Protein AF-A0A967THB2-F1 (afdb_monomer_lite)

Radius of gyration: 23.77 Å; chains: 1; bounding box: 68×30×59 Å

Secondary structure (DSSP, 8-state):
-------EEE---SS-EEEEESSPPPPP-SB-SS-B-GGG-PPPTTGGG-TT-SS----PPPPPPSSEEEEEE-HHHHHHHHHHHHHHT-SBTTBPPPEEE----TTS--

Structure (mmCIF, N/CA/C/O backbone):
data_AF-A0A967THB2-F1
#
_entry.id   AF-A0A967THB2-F1
#
loop_
_atom_site.group_PDB
_atom_site.id
_atom_site.type_symbol
_atom_site.label_atom_id
_atom_site.label_alt_id
_atom_site.label_comp_id
_atom_site.label_asym_id
_atom_site.label_entity_id
_atom_site.label_seq_id
_atom_site.pdbx_PDB_ins_code
_atom_site.Cartn_x
_atom_site.Cartn_y
_atom_site.Cartn_z
_atom_site.occupancy
_atom_site.B_iso_or_equiv
_atom_site.auth_seq_id
_atom_site.auth_comp_id
_atom_site.auth_asym_id
_atom_site.auth_atom_id
_atom_site.pdbx_PDB_model_num
ATOM 1 N N . MET A 1 1 ? -30.518 5.859 23.325 1.00 51.00 1 MET A N 1
ATOM 2 C CA . MET A 1 1 ? -29.527 6.366 22.355 1.00 51.00 1 MET A CA 1
ATOM 3 C C . MET A 1 1 ? -29.013 5.134 21.634 1.00 51.00 1 MET A C 1
ATOM 5 O O . MET A 1 1 ? -28.605 4.219 22.336 1.00 51.00 1 MET A O 1
ATOM 9 N N . MET A 1 2 ? -29.185 5.013 20.313 1.00 57.03 2 MET A N 1
ATOM 10 C CA . MET A 1 2 ? -28.593 3.877 19.594 1.00 57.03 2 MET A CA 1
ATOM 11 C C . MET A 1 2 ? -27.077 4.002 19.716 1.00 57.03 2 MET A C 1
ATOM 13 O O . MET A 1 2 ? -26.529 5.062 19.416 1.00 57.03 2 MET A O 1
ATOM 17 N N . ASP A 1 3 ? -26.443 2.964 20.246 1.00 73.44 3 ASP A N 1
ATOM 18 C CA . ASP A 1 3 ? -24.996 2.899 20.374 1.00 73.44 3 ASP A CA 1
ATOM 19 C C . ASP A 1 3 ? -24.444 2.603 18.977 1.00 73.44 3 ASP A C 1
ATOM 21 O O . ASP A 1 3 ? -24.664 1.521 18.444 1.00 73.44 3 ASP A O 1
ATOM 25 N N . PHE A 1 4 ? -23.870 3.613 18.327 1.00 75.38 4 PHE A N 1
ATOM 26 C CA . PHE A 1 4 ? -23.319 3.493 16.980 1.00 75.38 4 PHE A CA 1
ATOM 27 C C . PHE A 1 4 ? -21.802 3.369 17.091 1.00 75.38 4 PHE A C 1
ATOM 29 O O . PHE A 1 4 ? -21.141 4.273 17.612 1.00 75.38 4 PHE A O 1
ATOM 36 N N . GLN A 1 5 ? -21.250 2.257 16.608 1.00 82.69 5 GLN A N 1
ATOM 37 C CA . GLN A 1 5 ? -19.807 2.060 16.566 1.00 82.69 5 GLN A CA 1
ATOM 38 C C . GLN A 1 5 ? -19.229 2.812 15.363 1.00 82.69 5 GLN A C 1
ATOM 40 O O . GLN A 1 5 ? -19.504 2.485 14.208 1.00 82.69 5 GLN A O 1
ATOM 45 N N . TYR A 1 6 ? -18.423 3.838 15.629 1.00 88.88 6 TYR A N 1
ATOM 46 C CA . TYR A 1 6 ? -17.768 4.592 14.564 1.00 88.88 6 TYR A CA 1
ATOM 47 C C . TYR A 1 6 ? -16.663 3.756 13.899 1.00 88.88 6 TYR A C 1
ATOM 49 O O . TYR A 1 6 ? -15.911 3.074 14.601 1.00 88.88 6 TYR A O 1
ATOM 57 N N . PRO A 1 7 ? -16.529 3.815 12.562 1.00 93.69 7 PRO A N 1
ATOM 58 C CA . PRO A 1 7 ? -15.424 3.168 11.875 1.00 93.69 7 PRO A CA 1
ATOM 59 C C . PRO A 1 7 ? -14.104 3.891 12.164 1.00 93.69 7 PRO A C 1
ATOM 61 O O . PRO A 1 7 ? -14.065 5.112 12.323 1.00 93.69 7 PRO A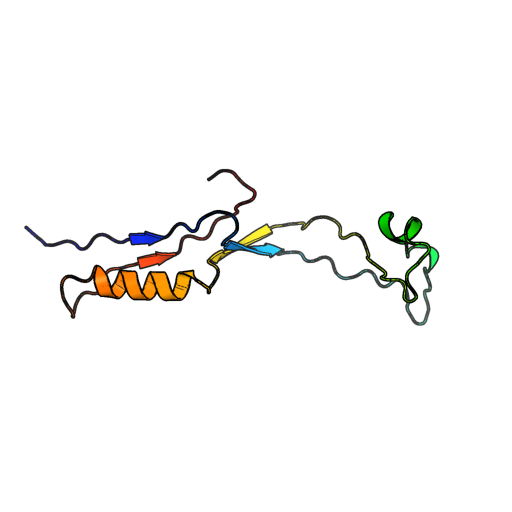 O 1
ATOM 64 N N . VAL A 1 8 ? -13.010 3.137 12.152 1.00 95.62 8 VAL A N 1
ATOM 65 C CA . VAL A 1 8 ? -11.644 3.656 12.247 1.00 95.62 8 VAL A CA 1
ATOM 66 C C . VAL A 1 8 ? -10.974 3.560 10.884 1.00 95.62 8 VAL A C 1
ATOM 68 O O . VAL A 1 8 ? -10.966 2.502 10.253 1.00 95.62 8 VAL A O 1
ATOM 71 N N . ILE A 1 9 ? -10.387 4.667 10.438 1.00 95.75 9 ILE A N 1
ATOM 72 C CA . ILE A 1 9 ? -9.575 4.728 9.222 1.00 95.75 9 ILE A CA 1
ATOM 73 C C . ILE A 1 9 ? -8.113 4.802 9.654 1.00 95.75 9 ILE A C 1
ATOM 75 O O . ILE A 1 9 ? -7.720 5.725 10.364 1.00 95.75 9 ILE A O 1
ATOM 79 N N . VAL A 1 10 ? -7.309 3.832 9.228 1.00 94.94 10 VAL A N 1
ATOM 80 C CA . VAL A 1 10 ? -5.868 3.804 9.492 1.00 94.94 10 VAL A CA 1
ATOM 81 C C . VAL A 1 10 ? -5.152 4.404 8.293 1.00 94.94 10 VAL A C 1
ATOM 83 O O . VAL A 1 10 ? -5.106 3.794 7.224 1.00 94.94 10 VAL A O 1
ATOM 86 N N . ILE A 1 11 ? -4.590 5.596 8.482 1.00 93.12 11 ILE A N 1
ATOM 87 C CA . ILE A 1 11 ? -3.735 6.257 7.496 1.00 93.12 11 ILE A CA 1
ATOM 88 C C . ILE A 1 11 ? -2.285 5.964 7.894 1.00 93.12 11 ILE A C 1
ATOM 90 O O . ILE A 1 11 ? -1.859 6.382 8.973 1.00 93.12 11 ILE A O 1
ATOM 94 N N . PRO A 1 12 ? -1.536 5.206 7.083 1.00 89.69 12 PRO A N 1
ATOM 95 C CA . PRO A 1 12 ? -0.176 4.833 7.419 1.00 89.69 12 PRO A CA 1
ATOM 96 C C . PRO A 1 12 ? 0.776 6.034 7.276 1.00 89.69 12 PRO A C 1
ATOM 98 O O . PRO A 1 12 ? 0.517 6.952 6.506 1.00 89.69 12 PRO A O 1
ATOM 101 N N . GLY A 1 13 ? 1.881 6.045 8.022 1.00 81.44 13 GLY A N 1
ATOM 102 C CA . GLY A 1 13 ? 2.872 7.126 7.950 1.00 81.44 13 GLY A CA 1
ATOM 103 C C . GLY A 1 13 ? 3.916 6.913 6.846 1.00 81.44 13 GLY A C 1
ATOM 104 O O . GLY A 1 13 ? 4.297 5.779 6.559 1.00 81.44 13 GLY A O 1
ATOM 105 N N . ILE A 1 14 ? 4.449 8.009 6.293 1.00 79.88 14 ILE A N 1
ATOM 106 C CA . ILE A 1 14 ? 5.595 8.031 5.360 1.00 79.88 14 ILE A CA 1
ATOM 107 C C . ILE A 1 14 ? 5.295 7.295 4.036 1.00 79.88 14 ILE A C 1
ATOM 109 O O . ILE A 1 14 ? 4.487 7.770 3.246 1.00 79.88 14 ILE A O 1
ATOM 113 N N . THR A 1 15 ? 5.959 6.166 3.775 1.00 88.69 15 THR A N 1
ATOM 114 C CA . THR A 1 15 ? 6.027 5.433 2.497 1.00 88.69 15 THR A CA 1
ATOM 115 C C . THR A 1 15 ? 5.429 4.039 2.645 1.00 88.69 15 THR A C 1
ATOM 117 O O . THR A 1 15 ? 5.980 3.040 2.195 1.00 88.69 15 THR A O 1
ATOM 120 N N . ALA A 1 16 ? 4.294 3.952 3.328 1.00 90.69 16 ALA A N 1
ATOM 121 C CA . ALA A 1 16 ? 3.710 2.684 3.754 1.00 90.69 16 ALA A CA 1
ATOM 122 C C . ALA A 1 16 ? 2.530 2.214 2.885 1.00 90.69 16 ALA A C 1
ATOM 124 O O . ALA A 1 16 ? 1.708 1.402 3.312 1.00 90.69 16 ALA A O 1
ATOM 125 N N . SER A 1 17 ? 2.460 2.709 1.649 1.00 92.94 17 SER A N 1
ATOM 126 C CA . SER A 1 17 ? 1.558 2.203 0.615 1.00 92.94 17 SER A CA 1
ATOM 127 C C . SER A 1 17 ? 2.365 1.675 -0.567 1.00 92.94 17 SER A C 1
ATOM 129 O O . SER A 1 17 ? 3.311 2.317 -1.030 1.00 92.94 17 SER A O 1
ATOM 131 N N . VAL A 1 18 ? 1.974 0.504 -1.067 1.00 92.00 18 VAL A N 1
ATOM 132 C CA . VAL A 1 18 ? 2.458 -0.061 -2.324 1.00 92.00 18 VAL A CA 1
ATOM 133 C C . VAL A 1 18 ? 1.931 0.797 -3.465 1.00 92.00 18 VAL A C 1
ATOM 135 O O . VAL A 1 18 ? 0.725 1.035 -3.578 1.00 92.00 18 VAL A O 1
ATOM 138 N N . LEU A 1 19 ? 2.852 1.233 -4.317 1.00 90.69 19 LEU A N 1
ATOM 139 C CA . LEU A 1 19 ? 2.555 1.920 -5.561 1.00 90.69 19 LEU A CA 1
ATOM 140 C C . LEU A 1 19 ? 2.850 0.972 -6.721 1.00 90.69 19 LEU A C 1
ATOM 142 O O . LEU A 1 19 ? 3.931 0.387 -6.793 1.00 90.69 19 LEU A O 1
ATOM 146 N N . ARG A 1 20 ? 1.880 0.808 -7.615 1.00 89.25 20 ARG A N 1
ATOM 147 C CA . ARG A 1 20 ? 1.974 -0.049 -8.795 1.00 89.25 20 ARG A CA 1
ATOM 148 C C . ARG A 1 20 ? 2.087 0.810 -10.043 1.00 89.25 20 ARG A C 1
ATOM 150 O O . ARG A 1 20 ? 1.252 1.682 -10.269 1.00 89.25 20 ARG A O 1
ATOM 157 N N . ASP A 1 21 ? 3.088 0.523 -10.862 1.00 85.94 21 ASP A N 1
ATOM 158 C CA . ASP A 1 21 ? 3.164 1.030 -12.230 1.00 85.94 21 ASP A CA 1
ATOM 159 C C . ASP A 1 21 ? 2.211 0.207 -13.112 1.00 85.94 21 ASP A C 1
ATOM 161 O O . ASP A 1 21 ? 2.351 -1.012 -13.203 1.00 85.94 21 ASP A O 1
ATOM 165 N N . GLU A 1 22 ? 1.189 0.839 -13.691 1.00 83.00 22 GLU A N 1
ATOM 166 C CA . GLU A 1 22 ? 0.217 0.165 -14.569 1.00 83.00 22 GLU A CA 1
ATOM 167 C C . GLU A 1 22 ? 0.760 -0.088 -15.975 1.00 83.00 22 GLU A C 1
ATOM 169 O O . GLU A 1 22 ? 0.211 -0.927 -16.687 1.00 83.00 22 GLU A O 1
ATOM 174 N N . TYR A 1 23 ? 1.823 0.613 -16.365 1.00 75.75 23 TYR A N 1
ATOM 175 C CA . TYR A 1 23 ? 2.464 0.455 -17.664 1.00 75.75 23 TYR A CA 1
ATOM 176 C C . TYR A 1 23 ? 3.961 0.236 -17.462 1.00 75.75 23 TYR A C 1
ATOM 178 O O . TYR A 1 23 ? 4.755 1.116 -17.803 1.00 75.75 23 TYR A O 1
ATOM 186 N N . PRO A 1 24 ? 4.361 -0.915 -16.887 1.00 67.81 24 PRO A N 1
ATOM 187 C CA . PRO A 1 24 ? 5.769 -1.260 -16.861 1.00 67.81 24 PRO A CA 1
ATOM 188 C C . PRO A 1 24 ? 6.258 -1.316 -18.318 1.00 67.81 24 PRO A C 1
ATOM 190 O O . PRO A 1 24 ? 5.635 -2.009 -19.126 1.00 67.81 24 PRO A O 1
ATOM 193 N N . PRO A 1 25 ? 7.314 -0.572 -18.688 1.00 65.81 25 PRO A N 1
ATOM 194 C CA . PRO A 1 25 ? 7.866 -0.682 -20.027 1.00 65.81 25 PRO A CA 1
ATOM 195 C C . PRO A 1 25 ? 8.379 -2.107 -20.229 1.00 65.81 25 PRO A C 1
ATOM 197 O O . PRO A 1 25 ? 9.036 -2.667 -19.344 1.00 65.81 25 PRO A O 1
ATOM 200 N N . ASP A 1 26 ? 8.082 -2.690 -21.389 1.00 67.75 26 ASP A N 1
ATOM 201 C CA . ASP A 1 26 ? 8.732 -3.931 -21.785 1.00 67.75 26 ASP A CA 1
ATOM 202 C C . ASP A 1 26 ? 10.241 -3.672 -21.876 1.00 67.75 26 ASP A C 1
ATOM 204 O O . ASP A 1 26 ? 10.654 -2.644 -22.425 1.00 67.75 26 ASP A O 1
ATOM 208 N N . PRO A 1 27 ? 11.086 -4.568 -21.342 1.00 68.56 27 PRO A N 1
ATOM 209 C CA . PRO A 1 27 ? 12.520 -4.425 -21.507 1.00 68.56 27 PRO A CA 1
ATOM 210 C C . PRO A 1 27 ? 12.850 -4.437 -23.001 1.00 68.56 27 PRO A C 1
ATOM 212 O O . PRO A 1 27 ? 12.508 -5.382 -23.717 1.00 68.56 27 PRO A O 1
ATOM 215 N N . GLU A 1 28 ? 13.521 -3.391 -23.478 1.00 67.81 28 GLU A N 1
ATOM 216 C CA . GLU A 1 28 ? 13.967 -3.338 -24.864 1.00 67.81 28 GLU A CA 1
ATOM 217 C C . GLU A 1 28 ? 15.095 -4.359 -25.088 1.00 67.81 28 GLU A C 1
ATOM 219 O O . GLU A 1 28 ? 16.133 -4.299 -24.421 1.00 67.81 28 GLU A O 1
ATOM 224 N N . PRO A 1 29 ? 14.932 -5.321 -26.011 1.00 70.00 29 PRO A N 1
ATOM 225 C CA . PRO A 1 29 ? 15.959 -6.318 -26.260 1.00 70.00 29 PRO A CA 1
ATOM 226 C C . PRO A 1 29 ? 17.089 -5.710 -27.086 1.00 70.00 29 PRO A C 1
ATOM 228 O O . PRO A 1 29 ? 16.928 -5.447 -28.271 1.00 70.00 29 PRO A O 1
ATOM 231 N N . VAL A 1 30 ? 18.257 -5.567 -26.467 1.00 71.12 30 VAL A N 1
ATOM 232 C CA . VAL A 1 30 ? 19.503 -5.133 -27.127 1.00 71.12 30 VAL A CA 1
ATOM 233 C C . VAL A 1 30 ? 20.203 -6.263 -27.895 1.00 71.12 30 VAL A C 1
ATOM 235 O O . VAL A 1 30 ? 21.173 -6.041 -28.618 1.00 71.12 30 VAL A O 1
ATOM 238 N N . TRP A 1 31 ? 19.718 -7.499 -27.741 1.00 76.88 31 TRP A N 1
ATOM 239 C CA . TRP A 1 31 ? 20.240 -8.675 -28.425 1.00 76.88 31 TRP A CA 1
ATOM 240 C C . TRP A 1 31 ? 19.118 -9.612 -28.873 1.00 76.88 31 TRP A C 1
ATOM 242 O O . TRP A 1 31 ? 18.269 -10.025 -28.080 1.00 76.88 31 TRP A O 1
ATOM 252 N N . ARG A 1 32 ? 19.152 -9.985 -30.153 1.00 80.56 32 ARG A N 1
ATOM 253 C CA . ARG A 1 32 ? 18.318 -11.003 -30.798 1.00 80.56 32 ARG A CA 1
ATOM 254 C C . ARG A 1 32 ? 19.174 -11.798 -31.787 1.00 80.56 32 ARG A C 1
ATOM 256 O O . ARG A 1 32 ? 20.293 -11.421 -32.121 1.00 80.56 32 ARG A O 1
ATOM 263 N N . THR A 1 33 ? 18.642 -12.900 -32.316 1.00 81.81 33 THR A N 1
ATOM 264 C CA . THR A 1 33 ? 19.355 -13.727 -33.311 1.00 81.81 33 THR A CA 1
ATOM 265 C C . THR A 1 33 ? 19.789 -12.934 -34.553 1.00 81.81 33 THR A C 1
ATOM 267 O O . THR A 1 33 ? 20.822 -13.249 -35.139 1.00 81.81 33 THR A O 1
ATOM 270 N N . VAL A 1 34 ? 19.024 -11.906 -34.934 1.00 82.38 34 VAL A N 1
ATOM 271 C CA . VAL A 1 34 ? 19.237 -11.080 -36.138 1.00 82.38 34 VAL A CA 1
ATOM 272 C C . VAL A 1 34 ? 19.664 -9.636 -35.856 1.00 82.38 34 VAL A C 1
ATOM 274 O O . VAL A 1 34 ? 20.174 -8.990 -36.763 1.00 82.38 34 VAL A O 1
ATOM 277 N N . GLU A 1 35 ? 19.510 -9.139 -34.627 1.00 76.56 35 GLU A N 1
ATOM 278 C CA . GLU A 1 35 ? 19.775 -7.739 -34.254 1.00 76.56 35 GLU A CA 1
ATOM 279 C C . GLU A 1 35 ? 20.681 -7.691 -33.024 1.00 76.56 35 GLU A C 1
ATOM 281 O O . GLU A 1 35 ? 20.497 -8.454 -32.071 1.00 76.56 35 GLU A O 1
ATOM 286 N N . LYS A 1 36 ? 21.700 -6.833 -33.065 1.00 81.06 36 LYS A N 1
ATOM 287 C CA . LYS A 1 36 ? 22.742 -6.742 -32.040 1.00 81.06 36 LYS A CA 1
ATOM 288 C C . LYS A 1 36 ? 23.115 -5.279 -31.831 1.00 81.06 36 LYS A C 1
ATOM 290 O O . LYS A 1 36 ? 24.105 -4.814 -32.387 1.00 81.06 36 LYS A O 1
ATOM 295 N N . ASP A 1 37 ? 22.341 -4.592 -31.005 1.00 74.56 37 ASP A N 1
ATOM 296 C CA . ASP A 1 37 ? 22.477 -3.153 -30.767 1.00 74.56 37 ASP A CA 1
ATOM 297 C C . ASP A 1 37 ? 23.284 -2.901 -29.486 1.00 74.56 37 ASP A C 1
ATOM 299 O O . ASP A 1 37 ? 22.828 -2.252 -28.542 1.00 74.56 37 ASP A O 1
ATOM 303 N N . TYR A 1 38 ? 24.489 -3.475 -29.417 1.00 71.06 38 TYR A N 1
ATOM 304 C CA . TYR A 1 38 ? 25.318 -3.435 -28.207 1.00 71.06 38 TYR A CA 1
ATOM 305 C C . TYR A 1 38 ? 25.734 -2.015 -27.814 1.00 71.06 38 TYR A C 1
ATOM 307 O O . TYR A 1 38 ? 25.912 -1.751 -26.629 1.00 71.06 38 TYR A O 1
ATOM 315 N N . GLU A 1 39 ? 25.837 -1.090 -28.773 1.00 64.31 39 GLU A N 1
ATOM 316 C CA . GLU A 1 39 ? 26.105 0.326 -28.492 1.00 64.31 39 GLU A CA 1
ATOM 317 C C . GLU A 1 39 ? 25.033 1.003 -27.623 1.00 64.31 39 GLU A C 1
ATOM 319 O O . GLU A 1 39 ? 25.298 2.048 -27.034 1.00 64.31 39 GLU A O 1
ATOM 324 N N . ARG A 1 40 ? 23.830 0.418 -27.512 1.00 64.81 40 ARG A N 1
ATOM 325 C CA . ARG A 1 40 ? 22.744 0.930 -26.662 1.00 64.81 40 ARG A CA 1
ATOM 326 C C . ARG A 1 40 ? 22.904 0.557 -25.191 1.00 64.81 40 ARG A C 1
ATOM 328 O O . ARG A 1 40 ? 22.154 1.053 -24.353 1.00 64.81 40 ARG A O 1
ATOM 335 N N . ILE A 1 41 ? 23.857 -0.313 -24.867 1.00 64.81 41 ILE A N 1
ATOM 336 C CA . ILE A 1 41 ? 24.226 -0.631 -23.490 1.00 64.81 41 ILE A CA 1
ATOM 337 C C . ILE A 1 41 ? 25.088 0.532 -22.978 1.00 64.81 41 ILE A C 1
ATOM 339 O O . ILE A 1 41 ? 26.312 0.499 -23.062 1.00 64.81 41 ILE A O 1
ATOM 343 N N . ALA A 1 42 ? 24.444 1.593 -22.494 1.00 55.06 42 ALA A N 1
ATOM 344 C CA . ALA A 1 42 ? 25.126 2.633 -21.735 1.00 55.06 42 ALA A CA 1
ATOM 345 C C . ALA A 1 42 ? 25.319 2.142 -20.293 1.00 55.06 42 ALA A C 1
ATOM 347 O O . ALA A 1 42 ? 24.355 1.729 -19.648 1.00 55.06 42 ALA A O 1
ATOM 348 N N . LEU A 1 43 ? 26.564 2.159 -19.813 1.00 52.81 43 LEU A N 1
ATOM 349 C CA . LEU A 1 43 ? 26.891 1.906 -18.408 1.00 52.81 43 LEU A CA 1
ATOM 350 C C . LEU A 1 43 ? 26.398 3.090 -17.562 1.00 52.81 43 LEU A C 1
ATOM 352 O O . LEU A 1 43 ? 26.476 4.239 -18.009 1.00 52.81 43 LEU A O 1
ATOM 356 N N . HIS A 1 44 ? 25.889 2.827 -16.357 1.00 48.50 44 HIS A N 1
ATOM 357 C CA . HIS A 1 44 ? 25.472 3.883 -15.431 1.00 48.50 44 HIS A CA 1
ATOM 358 C C . HIS A 1 44 ? 26.672 4.801 -15.115 1.00 48.50 44 HIS A C 1
ATOM 360 O O . HIS A 1 44 ? 27.781 4.295 -14.948 1.00 48.50 44 HIS A O 1
ATOM 366 N N . PRO A 1 45 ? 26.515 6.131 -14.989 1.00 54.41 45 PRO A N 1
ATOM 367 C CA . PRO A 1 45 ? 27.640 7.044 -14.737 1.00 54.41 45 PRO A CA 1
ATOM 368 C C . PRO A 1 45 ? 28.430 6.739 -13.450 1.00 54.41 45 PRO A C 1
ATOM 370 O O . PRO A 1 45 ? 29.611 7.074 -13.362 1.00 54.41 45 PRO A O 1
ATOM 373 N N . ASP A 1 46 ? 27.821 6.053 -12.481 1.00 53.75 46 ASP A N 1
ATOM 374 C CA . ASP A 1 46 ? 28.515 5.562 -11.279 1.00 53.75 46 ASP A CA 1
ATOM 375 C C . ASP A 1 46 ? 29.494 4.406 -11.581 1.00 53.75 46 ASP A C 1
ATOM 377 O O . ASP A 1 46 ? 30.498 4.259 -10.892 1.00 53.75 46 ASP A O 1
ATOM 381 N N . GLU A 1 47 ? 29.270 3.631 -12.647 1.00 51.78 47 GLU A N 1
ATOM 382 C CA . GLU A 1 47 ? 30.155 2.538 -13.091 1.00 51.78 47 GLU A CA 1
ATOM 383 C C . GLU A 1 47 ? 31.409 3.055 -13.808 1.00 51.78 47 GLU A C 1
ATOM 385 O O . GLU A 1 47 ? 32.418 2.358 -13.869 1.00 51.78 47 GLU A O 1
ATOM 390 N N . ALA A 1 48 ? 31.379 4.288 -14.324 1.00 51.47 48 ALA A N 1
ATOM 391 C CA . ALA A 1 48 ? 32.539 4.919 -14.955 1.00 51.47 48 ALA A CA 1
ATOM 392 C C . ALA A 1 48 ? 33.607 5.378 -13.941 1.00 51.47 48 ALA A C 1
ATOM 394 O O . ALA A 1 48 ? 34.704 5.749 -14.352 1.00 51.47 48 ALA A O 1
ATOM 395 N N . ASN A 1 49 ? 33.293 5.363 -12.637 1.00 49.81 49 ASN A N 1
ATOM 396 C CA . ASN A 1 49 ? 34.161 5.859 -11.563 1.00 49.81 49 ASN A CA 1
ATOM 397 C C . ASN A 1 49 ? 34.628 4.767 -10.575 1.00 49.81 49 ASN A C 1
ATOM 399 O O . ASN A 1 49 ? 35.371 5.076 -9.644 1.00 49.81 49 ASN A O 1
ATOM 403 N N . GLU A 1 50 ? 34.217 3.505 -10.745 1.00 50.31 50 GLU A N 1
ATOM 404 C CA . GLU A 1 50 ? 34.611 2.388 -9.871 1.00 50.31 50 GLU A CA 1
ATOM 405 C C . GLU A 1 50 ? 35.757 1.573 -10.508 1.00 50.31 50 GLU A C 1
ATOM 407 O O . GLU A 1 50 ? 35.547 0.494 -11.053 1.00 50.31 50 GLU A O 1
ATOM 412 N N . GLU A 1 51 ? 36.996 2.075 -10.434 1.00 51.72 51 GLU A N 1
ATOM 413 C CA . GLU A 1 51 ? 38.196 1.378 -10.950 1.00 51.72 51 GLU A CA 1
ATOM 414 C C . GLU A 1 51 ? 38.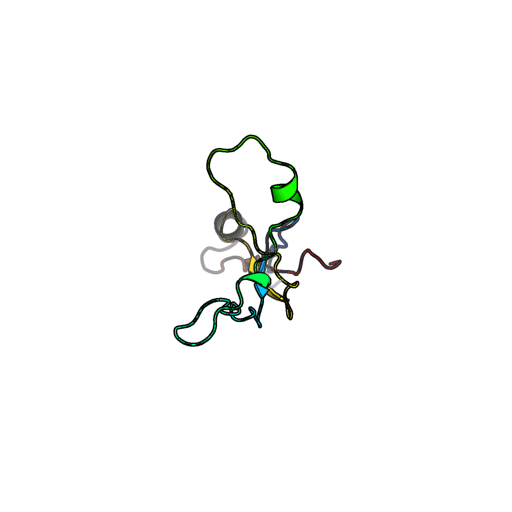610 0.117 -10.144 1.00 51.72 51 GLU A C 1
ATOM 416 O O . GLU A 1 51 ? 39.582 -0.540 -10.507 1.00 51.72 51 GLU A O 1
ATOM 421 N N . GLU A 1 52 ? 37.903 -0.271 -9.072 1.00 53.41 52 GLU A N 1
ATOM 422 C CA . GLU A 1 52 ? 38.425 -1.246 -8.085 1.00 53.41 52 GLU A CA 1
ATOM 423 C C . GLU A 1 52 ? 37.531 -2.454 -7.729 1.00 53.41 52 GLU A C 1
ATOM 425 O O . GLU A 1 52 ? 37.849 -3.183 -6.791 1.00 53.41 52 GLU A O 1
ATOM 430 N N . SER A 1 53 ? 36.446 -2.746 -8.456 1.00 47.09 53 SER A N 1
ATOM 431 C CA . SER A 1 53 ? 35.621 -3.943 -8.174 1.00 47.09 53 SER A CA 1
ATOM 432 C C . SER A 1 53 ? 35.741 -5.025 -9.258 1.00 47.09 53 SER A C 1
ATOM 434 O O . SER A 1 53 ? 35.486 -4.767 -10.429 1.00 47.09 53 SER A O 1
ATOM 436 N N . GLU A 1 54 ? 36.092 -6.258 -8.862 1.00 51.69 54 GLU A N 1
ATOM 437 C CA . GLU A 1 54 ? 36.370 -7.413 -9.747 1.00 51.69 54 GLU A CA 1
ATOM 438 C C . GLU A 1 54 ? 35.157 -7.942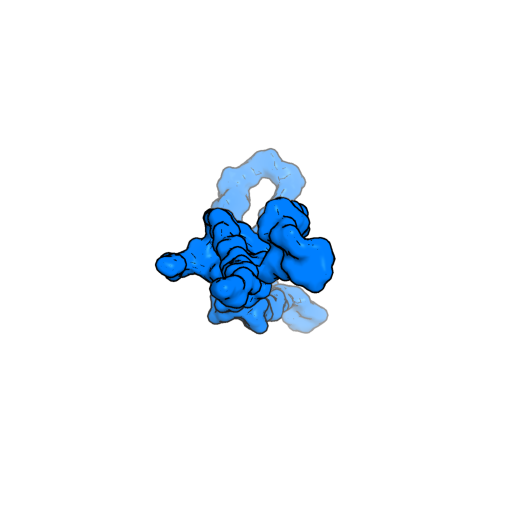 -10.550 1.00 51.69 54 GLU A C 1
ATOM 440 O O . GLU A 1 54 ? 35.331 -8.801 -11.413 1.00 51.69 54 GLU A O 1
ATOM 445 N N . GLU A 1 55 ? 33.944 -7.412 -10.349 1.00 47.25 55 GLU A N 1
ATOM 446 C CA . GLU A 1 55 ? 32.777 -7.726 -11.186 1.00 47.25 55 GLU A CA 1
ATOM 447 C C . GLU A 1 55 ? 31.946 -6.460 -11.498 1.00 47.25 55 GLU A C 1
ATOM 449 O O . GLU A 1 55 ? 31.439 -5.821 -10.569 1.00 47.25 55 GLU A O 1
ATOM 454 N N . PRO A 1 56 ? 31.756 -6.088 -12.783 1.00 45.31 56 PRO A N 1
ATOM 455 C CA . PRO A 1 56 ? 30.997 -4.900 -13.164 1.00 45.31 56 PRO A CA 1
ATOM 456 C C . PRO A 1 56 ? 29.505 -5.094 -12.870 1.00 45.31 56 PRO A C 1
ATOM 458 O O . PRO A 1 56 ? 28.839 -5.975 -13.423 1.00 45.31 56 PRO A O 1
ATOM 461 N N . ARG A 1 57 ? 28.954 -4.249 -11.996 1.00 47.25 57 ARG A N 1
ATOM 462 C CA . ARG A 1 57 ? 27.524 -4.231 -11.668 1.00 47.25 57 ARG A CA 1
ATOM 463 C C . ARG A 1 57 ? 26.763 -3.390 -12.685 1.00 47.25 57 ARG A C 1
ATOM 465 O O . ARG A 1 57 ? 26.453 -2.250 -12.389 1.00 47.25 57 ARG A O 1
ATOM 472 N N . VAL A 1 58 ? 26.429 -3.976 -13.832 1.00 49.94 58 VAL A N 1
ATOM 473 C CA . VAL A 1 58 ? 25.656 -3.312 -14.896 1.00 49.94 58 VAL A CA 1
ATOM 474 C C . VAL A 1 58 ? 24.270 -2.884 -14.389 1.00 49.94 58 VAL A C 1
ATOM 476 O O . VAL A 1 58 ? 23.442 -3.723 -14.020 1.00 49.94 58 VAL A O 1
ATOM 479 N N . ARG A 1 59 ? 23.997 -1.580 -14.385 1.00 49.41 59 ARG A N 1
ATOM 480 C CA . ARG A 1 59 ? 22.729 -0.950 -14.005 1.00 49.41 59 ARG A CA 1
ATOM 481 C C . ARG A 1 59 ? 22.191 -0.135 -15.176 1.00 49.41 59 ARG A C 1
ATOM 483 O O . ARG A 1 59 ? 22.779 0.844 -15.610 1.00 49.41 59 ARG A O 1
ATOM 490 N N . TYR A 1 60 ? 21.021 -0.525 -15.663 1.00 51.12 60 TYR A N 1
ATOM 491 C CA . TYR A 1 60 ? 20.303 0.195 -16.711 1.00 51.12 60 TYR A CA 1
ATOM 492 C C . TYR A 1 60 ? 19.390 1.258 -16.078 1.00 51.12 60 TYR A C 1
ATOM 494 O O . TYR A 1 60 ? 18.608 0.932 -15.180 1.00 51.12 60 TYR A O 1
ATOM 502 N N . GLU A 1 61 ? 19.462 2.515 -16.531 1.00 49.81 61 GLU A N 1
ATOM 503 C CA . GLU A 1 61 ? 18.561 3.578 -16.062 1.00 49.81 61 GLU A CA 1
ATOM 504 C C . GLU A 1 61 ? 17.146 3.376 -16.623 1.00 49.81 61 GLU A C 1
ATOM 506 O O . GLU A 1 61 ? 16.913 3.331 -17.832 1.00 49.81 61 GLU A O 1
ATOM 511 N N . ARG A 1 62 ? 16.176 3.227 -15.719 1.00 55.69 62 ARG A N 1
ATOM 512 C CA . ARG A 1 62 ? 14.758 3.056 -16.043 1.00 55.69 62 ARG A CA 1
ATOM 513 C C . ARG A 1 62 ? 14.117 4.426 -16.282 1.00 55.69 62 ARG A C 1
ATOM 515 O O . ARG A 1 62 ? 14.163 5.275 -15.398 1.00 55.69 62 ARG A O 1
ATOM 522 N N . ALA A 1 63 ? 13.451 4.609 -17.425 1.00 59.09 63 ALA A N 1
ATOM 523 C CA . ALA A 1 63 ? 12.534 5.730 -17.631 1.00 59.09 63 ALA A CA 1
ATOM 524 C C . ALA A 1 63 ? 11.421 5.679 -16.567 1.00 59.09 63 ALA A C 1
ATOM 526 O O . ALA A 1 63 ? 10.866 4.610 -16.303 1.00 59.09 63 ALA A O 1
ATOM 527 N N . GLU A 1 64 ? 11.151 6.808 -15.915 1.00 57.97 64 GLU A N 1
ATOM 528 C CA . GLU A 1 64 ? 10.203 6.926 -14.801 1.00 57.97 64 GLU A CA 1
ATOM 529 C C . GLU A 1 64 ? 8.851 6.230 -15.078 1.00 57.97 64 GLU A C 1
ATOM 531 O O . GLU A 1 64 ? 8.409 6.162 -16.227 1.00 57.97 64 GLU A O 1
ATOM 536 N N . PRO A 1 65 ? 8.168 5.701 -14.043 1.00 64.38 65 PRO A N 1
ATOM 537 C CA . PRO A 1 65 ? 6.926 4.952 -14.226 1.00 64.38 65 PRO A CA 1
ATOM 538 C C . PRO A 1 65 ? 5.851 5.793 -14.930 1.00 64.38 65 PRO A C 1
ATOM 540 O O . PRO A 1 65 ? 5.494 6.877 -14.463 1.00 64.38 65 PRO A O 1
ATOM 543 N N . ALA A 1 66 ? 5.296 5.270 -16.027 1.00 69.06 66 ALA A N 1
ATOM 544 C CA . ALA A 1 66 ? 4.394 6.017 -16.906 1.00 69.06 66 ALA A CA 1
ATOM 545 C C . ALA A 1 66 ? 3.018 6.288 -16.272 1.00 69.06 66 ALA A C 1
ATOM 547 O O . ALA A 1 66 ? 2.402 7.324 -16.532 1.00 69.06 66 ALA A O 1
ATOM 548 N N . ARG A 1 67 ? 2.519 5.380 -15.419 1.00 82.56 67 ARG A N 1
ATOM 549 C CA . ARG A 1 67 ? 1.305 5.621 -14.627 1.00 82.56 67 ARG A CA 1
ATOM 550 C C . ARG A 1 67 ? 1.344 4.866 -13.317 1.00 82.56 67 ARG A C 1
ATOM 552 O O . ARG A 1 67 ? 1.181 3.652 -13.277 1.00 82.56 67 ARG A O 1
ATOM 559 N N . VAL A 1 68 ? 1.434 5.611 -12.227 1.00 86.44 68 VAL A N 1
ATOM 560 C CA . VAL A 1 68 ? 1.434 5.034 -10.887 1.00 86.44 68 VAL A CA 1
ATOM 561 C C . VAL A 1 68 ? 0.035 5.061 -10.281 1.00 86.44 68 VAL A C 1
ATOM 563 O O . VAL A 1 68 ? -0.651 6.084 -10.300 1.00 86.44 68 VAL A O 1
ATOM 566 N N . ARG A 1 69 ? -0.386 3.923 -9.728 1.00 91.50 69 ARG A N 1
ATOM 567 C CA . ARG A 1 69 ? -1.598 3.772 -8.923 1.00 91.50 69 ARG A CA 1
ATOM 568 C C . ARG A 1 69 ? -1.263 3.287 -7.528 1.00 91.50 69 ARG A C 1
ATOM 570 O O . ARG A 1 69 ? -0.334 2.511 -7.326 1.00 91.50 69 ARG A O 1
ATOM 577 N N . VAL A 1 70 ? -2.076 3.720 -6.578 1.00 93.31 70 VAL A N 1
ATOM 578 C CA . VAL A 1 70 ? -2.077 3.176 -5.225 1.00 93.31 70 VAL A CA 1
ATOM 579 C C . VAL A 1 70 ? -2.675 1.774 -5.265 1.00 93.31 70 VAL A C 1
ATOM 581 O O . VAL A 1 70 ? -3.734 1.582 -5.859 1.00 93.31 70 VAL A O 1
ATOM 584 N N . ASP A 1 71 ? -1.996 0.813 -4.646 1.00 93.56 71 ASP A N 1
ATOM 585 C CA . ASP A 1 71 ? -2.456 -0.573 -4.556 1.00 93.56 71 ASP A CA 1
ATOM 586 C C . ASP A 1 71 ? -2.999 -0.883 -3.154 1.00 93.56 71 ASP A C 1
ATOM 588 O O . ASP A 1 71 ? -4.208 -0.978 -2.949 1.00 93.56 71 ASP A O 1
ATOM 592 N N . ARG A 1 72 ? -2.115 -0.977 -2.155 1.00 93.25 72 ARG A N 1
ATOM 593 C CA . ARG A 1 72 ? -2.487 -1.340 -0.778 1.00 93.25 72 ARG A CA 1
ATOM 594 C C . ARG A 1 72 ? -1.531 -0.767 0.257 1.00 93.25 72 ARG A C 1
ATOM 596 O O . ARG A 1 72 ? -0.386 -0.468 -0.062 1.00 93.25 72 ARG A O 1
ATOM 603 N N . VAL A 1 73 ? -1.972 -0.684 1.510 1.00 94.00 73 VAL A N 1
ATOM 604 C CA . VAL A 1 73 ? -1.073 -0.445 2.651 1.00 94.00 73 VAL A CA 1
ATOM 605 C C . VAL A 1 73 ? -0.147 -1.654 2.821 1.00 94.00 73 VAL A C 1
ATOM 607 O O . VAL A 1 73 ? -0.518 -2.780 2.483 1.00 94.00 73 VAL A O 1
ATOM 610 N N . PHE A 1 74 ? 1.077 -1.431 3.296 1.00 91.31 74 PHE A N 1
ATOM 611 C CA . PHE A 1 74 ? 2.012 -2.516 3.592 1.00 91.31 74 PHE A CA 1
ATOM 612 C C . PHE A 1 74 ? 1.413 -3.497 4.600 1.00 91.31 74 PHE A C 1
ATOM 614 O O . PHE A 1 74 ? 0.869 -3.087 5.619 1.00 91.31 74 PHE A O 1
ATOM 621 N N . SER A 1 75 ? 1.561 -4.797 4.345 1.00 88.31 75 SER A N 1
ATOM 622 C CA . SER A 1 75 ? 1.045 -5.834 5.245 1.00 88.31 75 SER A CA 1
ATOM 623 C C . SER A 1 75 ? 1.732 -5.800 6.611 1.00 88.31 75 SER A C 1
ATOM 625 O O . SER A 1 75 ? 1.082 -5.945 7.638 1.00 88.31 75 SER A O 1
ATOM 627 N N . ILE A 1 76 ? 3.043 -5.548 6.645 1.00 86.81 76 ILE A N 1
ATOM 628 C CA . ILE A 1 76 ? 3.799 -5.365 7.889 1.00 86.81 76 ILE A CA 1
ATOM 629 C C . ILE A 1 76 ? 4.154 -3.879 8.024 1.00 86.81 76 ILE A C 1
ATOM 631 O O . ILE A 1 76 ? 4.709 -3.317 7.077 1.00 86.81 76 ILE A O 1
ATOM 635 N N . PRO A 1 77 ? 3.874 -3.231 9.169 1.00 89.00 77 PRO A N 1
ATOM 636 C CA . PRO A 1 77 ? 3.237 -3.768 10.384 1.00 89.00 77 PRO A CA 1
ATOM 637 C C . PRO A 1 77 ? 1.695 -3.664 10.412 1.00 89.00 77 PRO A C 1
ATOM 639 O O . PRO A 1 77 ? 1.071 -4.000 11.415 1.00 89.00 77 PRO A O 1
ATOM 642 N N . TYR A 1 78 ? 1.054 -3.150 9.359 1.00 92.81 78 TYR A N 1
ATOM 643 C CA . TYR A 1 78 ? -0.321 -2.653 9.474 1.00 92.81 78 TYR A CA 1
ATOM 644 C C . TYR A 1 78 ? -1.399 -3.735 9.593 1.00 92.81 78 TYR A C 1
ATOM 646 O O . TYR A 1 78 ? -2.429 -3.466 10.207 1.00 92.81 78 TYR A O 1
ATOM 654 N N . ASP A 1 79 ? -1.191 -4.948 9.075 1.00 93.75 79 ASP A N 1
ATOM 655 C CA . ASP A 1 79 ? -2.174 -6.031 9.220 1.00 93.75 79 ASP A CA 1
ATOM 656 C C . ASP A 1 79 ? -2.366 -6.428 10.690 1.00 93.75 79 ASP A C 1
ATOM 658 O O . ASP A 1 79 ? -3.487 -6.730 11.102 1.00 93.75 79 ASP A O 1
ATOM 662 N N . GLU A 1 80 ? -1.289 -6.422 11.480 1.00 94.81 80 GLU A N 1
ATOM 663 C CA . GLU A 1 80 ? -1.323 -6.717 12.916 1.00 94.81 80 GLU A CA 1
ATOM 664 C C . GLU A 1 80 ? -2.018 -5.590 13.679 1.00 94.81 80 GLU A C 1
ATOM 666 O O . GLU A 1 80 ? -3.025 -5.838 14.339 1.00 94.81 80 GLU A O 1
ATOM 671 N N . LEU A 1 81 ? -1.597 -4.342 13.454 1.00 94.25 81 LEU A N 1
ATOM 672 C CA . LEU A 1 81 ? -2.236 -3.160 14.038 1.00 94.25 81 LEU A CA 1
ATOM 673 C C . LEU A 1 81 ? -3.746 -3.119 13.758 1.00 94.25 81 LEU A C 1
ATOM 675 O O . LEU A 1 81 ? -4.547 -2.854 14.647 1.00 94.25 81 LEU A O 1
ATOM 679 N N . ILE A 1 82 ? -4.168 -3.386 12.519 1.00 94.94 82 ILE A N 1
ATOM 680 C CA . ILE A 1 82 ? -5.591 -3.381 12.154 1.00 94.94 82 ILE A CA 1
ATOM 681 C C . ILE A 1 82 ? -6.347 -4.487 12.894 1.00 94.94 82 ILE A C 1
ATOM 683 O O . ILE A 1 82 ? -7.489 -4.271 13.304 1.00 94.94 82 ILE A O 1
ATOM 687 N N . ARG A 1 83 ? -5.750 -5.673 13.061 1.00 94.81 83 ARG A N 1
ATOM 688 C CA . ARG A 1 83 ? -6.366 -6.769 13.825 1.00 94.81 83 ARG A CA 1
ATOM 689 C C . ARG A 1 83 ? -6.517 -6.397 15.298 1.00 94.81 83 ARG A C 1
ATOM 691 O O . ARG A 1 83 ? -7.599 -6.605 15.841 1.00 94.81 83 ARG A O 1
ATOM 698 N N . GLU A 1 84 ? -5.488 -5.812 15.899 1.00 94.94 84 GLU A N 1
ATOM 699 C CA . GLU A 1 84 ? -5.513 -5.335 17.286 1.00 94.94 84 GLU A CA 1
ATOM 700 C C . GLU A 1 84 ? -6.572 -4.250 17.481 1.00 94.94 84 GLU A C 1
ATOM 702 O O . GLU A 1 84 ? -7.438 -4.387 18.337 1.00 94.94 84 GLU A O 1
ATOM 707 N N . LEU A 1 85 ? -6.619 -3.238 16.610 1.00 94.75 85 LEU A N 1
ATOM 708 C CA . LEU A 1 85 ? -7.629 -2.178 16.679 1.00 94.75 85 LEU A CA 1
ATOM 709 C C . LEU A 1 85 ? -9.057 -2.719 16.551 1.00 94.75 85 LEU A C 1
ATOM 711 O O . LEU A 1 85 ? -9.963 -2.238 17.231 1.00 94.75 85 LEU A O 1
ATOM 715 N N . ARG A 1 86 ? -9.284 -3.723 15.692 1.00 93.88 86 ARG A N 1
ATOM 716 C 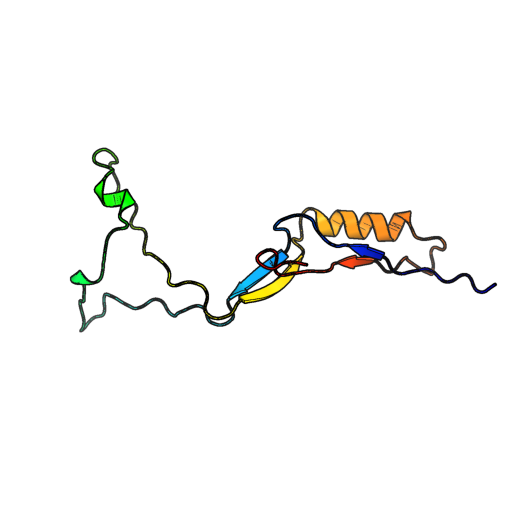CA . ARG A 1 86 ? -10.598 -4.376 15.588 1.00 93.88 86 ARG A CA 1
ATOM 717 C C . ARG A 1 86 ? -10.968 -5.064 16.889 1.00 93.88 86 ARG A C 1
ATOM 719 O O . ARG A 1 86 ? -12.125 -4.997 17.278 1.00 93.88 86 ARG A O 1
ATOM 726 N N . HIS A 1 87 ? -10.024 -5.723 17.545 1.00 92.69 87 HIS A N 1
ATOM 727 C CA . HIS A 1 87 ? -10.268 -6.402 18.809 1.00 92.69 87 HIS A CA 1
ATOM 728 C C . HIS A 1 87 ? -10.485 -5.402 19.955 1.00 92.69 87 HIS A C 1
ATOM 730 O O . HIS A 1 87 ? -11.543 -5.402 20.579 1.00 92.69 87 HIS A O 1
ATOM 736 N N . ASP A 1 88 ? -9.538 -4.494 20.170 1.00 93.75 88 ASP A N 1
ATOM 737 C CA . ASP A 1 88 ? -9.464 -3.654 21.367 1.00 93.75 88 ASP A CA 1
ATOM 738 C C . ASP A 1 88 ? -10.528 -2.555 21.412 1.00 93.75 88 ASP A C 1
ATOM 740 O O . ASP A 1 88 ? -10.941 -2.122 22.487 1.00 93.75 88 ASP A O 1
ATOM 744 N N . LEU A 1 89 ? -11.004 -2.103 20.250 1.00 92.25 89 LEU A N 1
ATOM 745 C CA . LEU A 1 89 ? -12.053 -1.084 20.175 1.00 92.25 89 LEU A CA 1
ATOM 746 C C . LEU A 1 89 ? -13.467 -1.680 20.204 1.00 92.25 89 LEU A C 1
ATOM 748 O O . LEU A 1 89 ? -14.446 -0.934 20.310 1.00 92.25 89 LEU A O 1
ATOM 752 N N . THR A 1 90 ? -13.598 -3.007 20.097 1.00 91.88 90 THR A N 1
ATOM 753 C CA . THR A 1 90 ? -14.896 -3.690 20.062 1.00 91.88 90 THR A CA 1
ATOM 754 C C . THR A 1 90 ? -15.594 -3.620 21.412 1.00 91.88 90 THR A C 1
ATOM 756 O O . THR A 1 90 ? -15.112 -4.132 22.418 1.00 91.88 90 THR A O 1
ATOM 759 N N . ARG A 1 91 ? -16.785 -3.012 21.424 1.00 87.00 91 ARG A N 1
ATOM 760 C CA . ARG A 1 91 ? -17.621 -2.896 22.629 1.00 87.00 91 ARG A CA 1
ATOM 761 C C . ARG A 1 91 ? -18.449 -4.149 22.903 1.00 87.00 91 ARG A C 1
ATOM 763 O O . ARG A 1 91 ? -18.775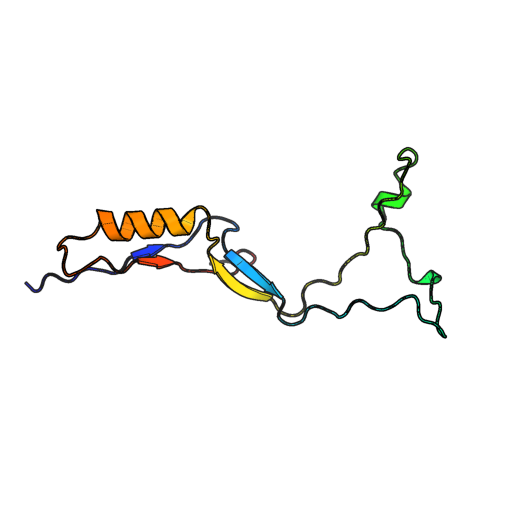 -4.422 24.056 1.00 87.00 91 ARG A O 1
ATOM 770 N N . ARG A 1 92 ? -18.833 -4.882 21.852 1.00 86.56 92 ARG A N 1
ATOM 771 C CA . ARG A 1 92 ? -19.721 -6.052 21.918 1.00 86.56 92 ARG A CA 1
ATOM 772 C C . ARG A 1 92 ? -19.184 -7.147 21.005 1.00 86.56 92 ARG A C 1
ATOM 774 O O . ARG A 1 92 ? -18.862 -6.877 19.856 1.00 86.56 92 ARG A O 1
ATOM 781 N N . ALA A 1 93 ? -19.080 -8.376 21.506 1.00 82.50 93 ALA A N 1
ATOM 782 C CA . ALA A 1 93 ? -18.438 -9.476 20.779 1.00 82.50 93 ALA A CA 1
ATOM 783 C C . ALA A 1 93 ? -19.132 -9.833 19.448 1.00 82.50 93 ALA A C 1
ATOM 785 O O . ALA A 1 93 ? -18.493 -10.351 18.537 1.00 82.50 93 ALA A O 1
ATOM 786 N N . ASP A 1 94 ? -20.429 -9.555 19.341 1.00 86.25 94 ASP A N 1
ATOM 787 C CA . ASP A 1 94 ? -21.260 -9.748 18.154 1.00 86.25 94 ASP A CA 1
ATOM 788 C C . ASP A 1 94 ? -21.167 -8.597 17.136 1.00 86.25 94 ASP A C 1
ATOM 790 O O . ASP A 1 94 ? -21.615 -8.750 16.000 1.00 86.25 94 ASP A O 1
ATOM 794 N N . GLU A 1 95 ? -20.546 -7.473 17.504 1.00 85.44 95 GLU A N 1
ATOM 795 C CA . GLU A 1 95 ? -20.454 -6.264 16.683 1.00 85.44 95 GLU A CA 1
ATOM 796 C C . GLU A 1 95 ? -19.014 -5.713 16.685 1.00 85.44 95 GLU A C 1
ATOM 798 O O . GLU A 1 95 ? -18.691 -4.774 17.422 1.00 85.44 95 GLU A O 1
ATOM 803 N N . PRO A 1 96 ? -18.107 -6.314 15.888 1.00 86.50 96 PRO A N 1
ATOM 804 C CA . PRO A 1 96 ? -16.713 -5.900 15.859 1.00 86.50 96 PRO A CA 1
ATOM 805 C C . PRO A 1 96 ? -16.538 -4.503 15.254 1.00 86.50 96 PRO A C 1
ATOM 807 O O . PRO A 1 96 ? -17.224 -4.122 14.304 1.00 86.50 96 PRO A O 1
ATOM 810 N N . THR A 1 97 ? -15.552 -3.756 15.756 1.00 93.19 97 THR A N 1
ATOM 811 C CA . THR A 1 97 ? -15.237 -2.411 15.248 1.00 93.19 97 THR A CA 1
ATOM 812 C C . THR A 1 97 ? -14.779 -2.459 13.791 1.00 93.19 97 THR A C 1
ATOM 814 O O . THR A 1 97 ? -13.801 -3.146 13.486 1.00 93.19 97 THR A O 1
ATOM 817 N N . PRO A 1 98 ? -15.400 -1.693 12.878 1.00 94.12 98 PRO A N 1
ATOM 818 C CA . PRO A 1 98 ? -14.910 -1.581 11.513 1.00 94.12 98 PRO A CA 1
ATOM 819 C C . PRO A 1 98 ? -13.595 -0.794 11.484 1.00 94.12 98 PRO A C 1
ATOM 821 O O . PRO A 1 98 ? -13.564 0.379 11.846 1.00 94.12 98 PRO A O 1
ATOM 824 N N . VAL A 1 99 ? -12.511 -1.425 11.030 1.00 96.06 99 VAL A N 1
ATOM 825 C CA . VAL A 1 99 ? -11.197 -0.777 10.862 1.00 96.06 99 VAL A CA 1
ATOM 826 C C . VAL A 1 99 ? -10.722 -0.975 9.429 1.00 96.06 99 VAL A C 1
ATOM 828 O O . VAL A 1 99 ? -10.623 -2.122 8.972 1.00 96.06 99 VAL A O 1
ATOM 831 N N . TYR A 1 100 ? -10.425 0.122 8.732 1.00 95.88 100 TYR A N 1
ATOM 832 C CA . TYR A 1 100 ? -10.081 0.133 7.311 1.00 95.88 100 TYR A CA 1
ATOM 833 C C . TYR A 1 100 ? -8.722 0.798 7.061 1.00 95.88 100 TYR A C 1
ATOM 835 O O . TYR A 1 100 ? -8.528 1.943 7.473 1.00 95.88 100 TYR A O 1
ATOM 843 N N . PRO A 1 101 ? -7.787 0.126 6.368 1.00 95.75 101 PRO A N 1
ATOM 844 C CA . PRO A 1 101 ? -6.575 0.776 5.890 1.00 95.75 101 PRO A CA 1
ATOM 845 C C . PRO A 1 101 ? -6.899 1.758 4.763 1.00 95.75 101 PRO A C 1
ATOM 847 O O . PRO A 1 101 ? -7.703 1.456 3.880 1.00 95.75 101 PRO A O 1
ATOM 850 N N . PHE A 1 102 ? -6.222 2.902 4.758 1.00 95.19 102 PHE A N 1
ATOM 851 C CA . PHE A 1 102 ? -6.280 3.879 3.677 1.00 95.19 102 PHE A CA 1
ATOM 852 C C . PHE A 1 102 ? -4.914 3.986 3.004 1.00 95.19 102 PHE A C 1
ATOM 854 O O . PHE A 1 102 ? -3.977 4.563 3.550 1.00 95.19 102 PHE A O 1
ATOM 861 N N . ALA A 1 103 ? -4.797 3.401 1.816 1.00 94.69 103 ALA A N 1
ATOM 862 C CA . ALA A 1 103 ? -3.599 3.534 1.003 1.00 94.69 103 ALA A CA 1
ATOM 863 C C . ALA A 1 103 ? -3.633 4.864 0.232 1.00 94.69 103 ALA A C 1
ATOM 865 O O . ALA A 1 103 ? -4.688 5.271 -0.254 1.00 94.69 103 ALA A O 1
ATOM 866 N N . TYR A 1 104 ? -2.479 5.512 0.074 1.00 93.06 104 TYR A N 1
ATOM 867 C CA . TYR A 1 104 ? -2.342 6.769 -0.670 1.00 93.06 104 TYR A CA 1
ATOM 868 C C . TYR A 1 104 ? -1.018 6.833 -1.441 1.00 93.06 104 TYR A C 1
ATOM 870 O O . TYR A 1 104 ? -0.086 6.071 -1.172 1.00 93.06 104 TYR A O 1
ATOM 878 N N . ASP A 1 105 ? -0.932 7.742 -2.418 1.00 92.69 105 ASP A N 1
ATOM 879 C CA . ASP A 1 105 ? 0.316 8.015 -3.133 1.0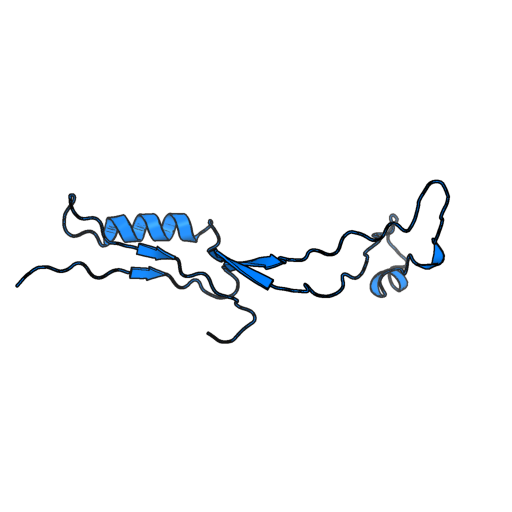0 92.69 105 ASP A CA 1
ATOM 880 C C . ASP A 1 105 ? 1.158 8.985 -2.315 1.00 92.69 105 ASP A C 1
ATOM 882 O O . ASP A 1 105 ? 0.955 10.195 -2.352 1.00 92.69 105 ASP A O 1
ATOM 886 N N . TRP A 1 106 ? 2.112 8.443 -1.566 1.00 90.56 106 TRP A N 1
ATOM 887 C CA . TRP A 1 106 ? 2.977 9.211 -0.671 1.00 90.56 106 TRP A CA 1
ATOM 888 C C . TRP A 1 106 ? 3.942 10.164 -1.381 1.00 90.56 106 TRP A C 1
ATOM 890 O O . TRP A 1 106 ? 4.622 10.946 -0.719 1.00 90.56 106 TRP A O 1
ATOM 900 N N . ARG A 1 107 ? 4.008 10.128 -2.716 1.00 87.25 107 ARG A N 1
ATOM 901 C CA . ARG A 1 107 ? 4.758 11.105 -3.519 1.00 87.25 107 ARG A CA 1
ATOM 902 C C . ARG A 1 107 ? 3.967 12.393 -3.745 1.00 87.25 107 ARG A C 1
ATOM 904 O O . ARG A 1 107 ? 4.523 13.360 -4.255 1.00 87.25 107 ARG A O 1
ATOM 911 N N . GLN A 1 108 ? 2.676 12.388 -3.426 1.00 86.25 108 GLN A N 1
ATOM 912 C CA . GLN A 1 108 ? 1.775 13.524 -3.552 1.00 86.25 108 GLN A CA 1
ATOM 913 C C . GLN A 1 108 ? 1.381 14.030 -2.156 1.00 86.25 108 GLN A C 1
ATOM 915 O O . GLN A 1 108 ? 1.376 13.252 -1.198 1.00 86.25 108 GLN A O 1
ATOM 920 N N . PRO A 1 109 ? 1.054 15.324 -2.014 1.00 82.44 109 PRO A N 1
ATOM 921 C CA . PRO A 1 109 ? 0.450 15.824 -0.785 1.00 82.44 109 PRO A CA 1
ATOM 922 C C . PRO A 1 109 ? -0.890 15.118 -0.511 1.00 82.44 109 PRO A C 1
ATOM 924 O O . PRO A 1 109 ? -1.663 14.869 -1.439 1.00 82.44 109 PRO A O 1
ATOM 927 N N . LEU A 1 110 ? -1.120 14.796 0.766 1.00 71.62 110 LEU A N 1
ATOM 928 C CA . LEU A 1 110 ? -2.361 14.224 1.307 1.00 71.62 110 LEU A CA 1
ATOM 929 C C . LEU A 1 110 ? -3.452 15.286 1.482 1.00 71.62 110 LEU A C 1
ATOM 931 O O . LEU A 1 110 ? -3.108 16.410 1.919 1.00 71.62 110 LEU A O 1
#

pLDDT: mean 77.73, std 16.55, range [45.31, 96.06]

Sequence (110 aa):
MMDFQYPVIVIPGITASVLRDEYPPDPEPVWRTVEKDYERIALHPDEANEEESEEPRVRYERAEPARVRVDRVFSIPYDELIRELRHDLTRRADEPTPVYPFAYDWRQPL

Foldseek 3Di:
DPDDFDAAEDEDDAPFWDKDQPCQDDPDDCDDPPHHNPVPQDADPVQVPCPDDPDRPGDDDDDPRPDIDTDGGHCPPVVVVQVCCQPPSDPDPVDTHHYHYDTDDSVDDD